Protein AF-A0A958W2I7-F1 (afdb_monomer)

Radius of gyration: 18.36 Å; Cα contacts (8 Å, |Δi|>4): 97; chains: 1; bounding box: 46×31×47 Å

Structure (mmCIF, N/CA/C/O backbone):
data_AF-A0A958W2I7-F1
#
_entry.id   AF-A0A958W2I7-F1
#
loop_
_atom_site.group_PDB
_atom_site.id
_atom_site.type_symbol
_atom_site.label_atom_id
_atom_site.label_alt_id
_atom_site.label_comp_id
_atom_site.label_asym_id
_atom_site.label_entity_id
_atom_site.label_seq_id
_atom_site.pdbx_PDB_ins_code
_atom_site.Cartn_x
_atom_site.Cartn_y
_atom_site.Cartn_z
_atom_site.occupancy
_atom_site.B_iso_or_equiv
_atom_site.auth_seq_id
_atom_site.auth_comp_id
_atom_site.auth_asym_id
_atom_site.auth_atom_id
_atom_site.pdbx_PDB_model_num
ATOM 1 N N . MET A 1 1 ? 4.006 7.172 23.443 1.00 59.44 1 MET A N 1
ATOM 2 C CA . MET A 1 1 ? 3.168 7.755 22.368 1.00 59.44 1 MET A CA 1
ATOM 3 C C . MET A 1 1 ? 2.443 6.673 21.569 1.00 59.44 1 MET A C 1
ATOM 5 O O . MET A 1 1 ? 1.222 6.702 21.544 1.00 59.44 1 MET A O 1
ATOM 9 N N . PHE A 1 2 ? 3.147 5.672 21.020 1.00 60.97 2 PHE A N 1
ATOM 10 C CA . PHE A 1 2 ? 2.546 4.579 20.234 1.00 60.97 2 PHE A CA 1
ATOM 11 C C . PHE A 1 2 ? 1.450 3.774 20.954 1.00 60.97 2 PHE A C 1
ATOM 13 O O . PHE A 1 2 ? 0.423 3.503 20.349 1.00 60.97 2 PHE A O 1
ATOM 20 N N . GLU A 1 3 ? 1.596 3.469 22.247 1.00 65.75 3 GLU A N 1
ATOM 21 C CA . GLU A 1 3 ? 0.556 2.743 23.009 1.00 65.75 3 GLU A CA 1
ATOM 22 C C . GLU A 1 3 ? -0.784 3.497 23.109 1.00 65.75 3 GLU A C 1
ATOM 24 O O . GLU A 1 3 ? -1.848 2.882 23.128 1.00 65.75 3 GLU A O 1
ATOM 29 N N . LYS A 1 4 ? -0.754 4.838 23.098 1.00 65.94 4 LYS A N 1
ATOM 30 C CA . LYS A 1 4 ? -1.979 5.657 23.066 1.00 65.94 4 LYS A CA 1
ATOM 31 C C . LYS A 1 4 ? -2.624 5.682 21.679 1.00 65.94 4 LYS A C 1
ATOM 33 O O . LYS A 1 4 ? -3.835 5.806 21.580 1.00 65.94 4 LYS A O 1
ATOM 38 N N . VAL A 1 5 ? -1.826 5.565 20.615 1.00 71.94 5 VAL A N 1
ATOM 39 C CA . VAL A 1 5 ? -2.326 5.512 19.230 1.00 71.94 5 VAL A CA 1
ATOM 40 C C . VAL A 1 5 ? -2.964 4.153 18.945 1.00 71.94 5 VAL A C 1
ATOM 42 O O . VAL A 1 5 ? -4.038 4.105 18.356 1.00 71.94 5 VAL A O 1
ATOM 45 N N . LYS A 1 6 ? -2.350 3.065 19.429 1.00 71.31 6 LYS A N 1
ATOM 46 C CA . LYS A 1 6 ? -2.848 1.686 19.295 1.00 71.31 6 LYS A CA 1
ATOM 47 C C . LYS A 1 6 ? -4.262 1.500 19.837 1.00 71.31 6 LYS A C 1
ATOM 49 O O . LYS A 1 6 ? -5.083 0.846 19.210 1.00 71.31 6 LYS A O 1
ATOM 54 N N . THR A 1 7 ? -4.535 2.077 21.003 1.00 69.62 7 THR A N 1
ATOM 55 C CA . THR A 1 7 ? -5.816 1.934 21.710 1.00 69.62 7 THR A CA 1
ATOM 56 C C . THR A 1 7 ? -6.860 2.955 21.263 1.00 69.62 7 THR A C 1
ATOM 58 O O . THR A 1 7 ? -8.030 2.847 21.625 1.00 69.62 7 THR A O 1
ATOM 61 N N . HIS A 1 8 ? -6.485 3.926 20.428 1.00 83.19 8 HIS A N 1
ATOM 62 C CA . HIS A 1 8 ? -7.424 4.907 19.905 1.00 83.19 8 HIS A CA 1
ATOM 63 C C . HIS A 1 8 ? -8.274 4.310 18.782 1.00 83.19 8 HIS A C 1
ATOM 65 O O . HIS A 1 8 ? -7.793 3.527 17.966 1.00 83.19 8 HIS A O 1
ATOM 71 N N . ARG A 1 9 ? -9.523 4.768 18.664 1.00 83.06 9 ARG A N 1
ATOM 72 C CA . ARG A 1 9 ? -10.457 4.383 17.589 1.00 83.06 9 ARG A CA 1
ATOM 73 C C . ARG A 1 9 ? -9.909 4.560 16.166 1.00 83.06 9 ARG A C 1
ATOM 75 O O . ARG A 1 9 ? -10.301 3.841 15.258 1.00 83.06 9 ARG A O 1
ATOM 82 N N . TYR A 1 10 ? -8.980 5.498 15.981 1.00 87.44 10 TYR A N 1
ATOM 83 C CA . TYR A 1 10 ? -8.359 5.817 14.692 1.00 87.44 10 TYR A CA 1
ATOM 84 C C . TYR A 1 10 ? -6.954 5.213 14.538 1.00 87.44 10 TYR A C 1
ATOM 86 O O . TYR A 1 10 ? -6.274 5.491 13.553 1.00 87.44 10 TYR A O 1
ATOM 94 N N . GLY A 1 11 ? -6.516 4.365 15.478 1.00 88.69 11 GLY A N 1
ATOM 95 C CA . GLY A 1 11 ? -5.218 3.689 15.413 1.00 88.69 11 GLY A CA 1
ATOM 96 C C . GLY A 1 11 ? -5.058 2.832 14.156 1.00 88.69 11 GLY A C 1
ATOM 97 O O . GLY A 1 11 ? -3.970 2.781 13.585 1.00 88.69 11 GLY A O 1
ATOM 98 N N . LEU A 1 12 ? -6.155 2.240 13.667 1.00 91.19 12 LEU A N 1
ATOM 99 C CA . LEU A 1 12 ? -6.175 1.480 12.415 1.00 91.19 12 LEU A CA 1
ATOM 100 C C . LEU A 1 12 ? -5.805 2.341 11.196 1.00 91.19 12 LEU A C 1
ATOM 102 O O . LEU A 1 12 ? -5.095 1.860 10.319 1.00 91.19 12 LEU A O 1
ATOM 106 N N . LEU A 1 13 ? -6.234 3.609 11.154 1.00 93.44 13 LEU A N 1
ATOM 107 C CA . LEU A 1 13 ? -5.892 4.518 10.053 1.00 93.44 13 LEU A CA 1
ATOM 108 C C . LEU A 1 13 ? -4.382 4.753 10.009 1.00 93.44 13 LEU A C 1
ATOM 110 O O . LEU A 1 13 ? -3.767 4.611 8.959 1.00 93.44 13 LEU A O 1
ATOM 114 N N . VAL A 1 14 ? -3.780 5.022 11.172 1.00 93.56 14 VAL A N 1
ATOM 115 C CA . VAL A 1 14 ? -2.330 5.226 11.299 1.00 93.56 14 VAL A CA 1
ATOM 116 C C . VAL A 1 14 ? -1.562 3.975 10.879 1.00 93.56 14 VAL A C 1
ATOM 118 O O . VAL A 1 14 ? -0.555 4.085 10.183 1.00 93.56 14 VAL A O 1
ATOM 121 N N . LEU A 1 15 ? -2.038 2.790 11.271 1.00 94.00 15 LEU A N 1
ATOM 122 C CA . LEU A 1 15 ? -1.420 1.526 10.880 1.00 94.00 15 LEU A CA 1
ATOM 123 C C . LEU A 1 15 ? -1.473 1.311 9.361 1.00 94.00 15 LEU A C 1
ATOM 125 O O . LEU A 1 15 ? -0.450 0.979 8.772 1.00 94.00 15 LEU A O 1
ATOM 129 N N . ILE A 1 16 ? -2.629 1.524 8.725 1.00 95.00 16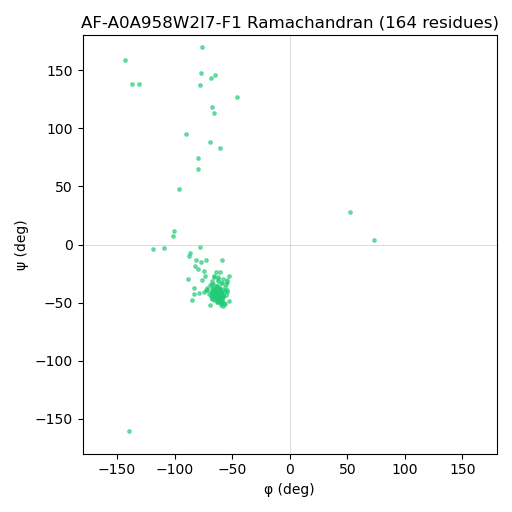 ILE A N 1
ATOM 130 C CA . ILE A 1 16 ? -2.777 1.383 7.267 1.00 95.00 16 ILE A CA 1
ATOM 131 C C . ILE A 1 16 ? -1.874 2.384 6.536 1.00 95.00 16 ILE A C 1
ATOM 133 O O . ILE A 1 16 ? -1.174 1.993 5.606 1.00 95.00 16 ILE A O 1
ATOM 137 N N . SER A 1 17 ? -1.824 3.644 6.982 1.00 96.25 17 SER A N 1
ATOM 138 C CA . SER A 1 17 ? -0.926 4.654 6.408 1.00 96.25 17 SER A CA 1
ATOM 139 C C . SER A 1 17 ? 0.548 4.267 6.548 1.00 96.25 17 SER A C 1
ATOM 141 O O . SER A 1 17 ? 1.303 4.392 5.589 1.00 96.25 17 SER A O 1
ATOM 143 N N . LEU A 1 18 ? 0.964 3.762 7.716 1.00 95.75 18 LEU A N 1
ATOM 144 C CA . LEU A 1 18 ? 2.332 3.285 7.934 1.00 95.75 18 LEU A CA 1
ATOM 145 C C . LEU A 1 18 ? 2.672 2.099 7.032 1.00 95.75 18 LEU A C 1
ATOM 147 O O . LEU A 1 18 ? 3.739 2.092 6.426 1.00 95.75 18 LEU A O 1
ATOM 151 N N . LEU A 1 19 ? 1.776 1.115 6.931 1.00 96.44 19 LEU A N 1
ATOM 152 C CA . LEU A 1 19 ? 1.979 -0.052 6.074 1.00 96.44 19 LEU A CA 1
ATOM 153 C C . LEU A 1 19 ? 2.095 0.357 4.606 1.00 96.44 19 LEU A C 1
ATOM 155 O O . LEU A 1 19 ? 3.006 -0.115 3.936 1.00 96.44 19 LEU A O 1
ATOM 159 N N . LEU A 1 20 ? 1.247 1.274 4.130 1.00 97.31 20 LEU A N 1
ATOM 160 C CA . LEU A 1 20 ? 1.343 1.817 2.774 1.00 97.31 20 LEU A CA 1
ATOM 161 C C . LEU A 1 20 ? 2.704 2.470 2.538 1.00 97.31 20 LEU A C 1
ATOM 163 O O . LEU A 1 20 ? 3.393 2.093 1.600 1.00 97.31 20 LEU A O 1
ATOM 167 N N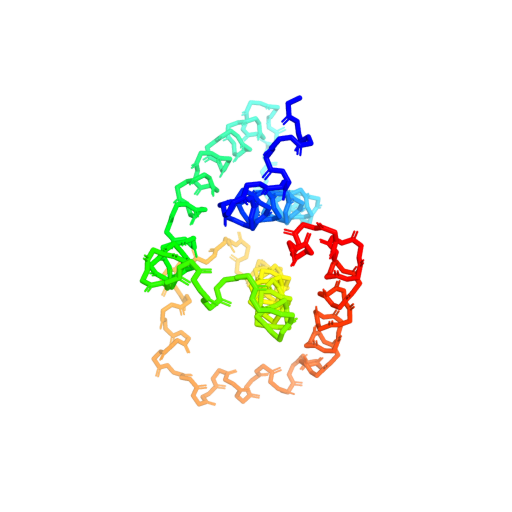 . VAL A 1 21 ? 3.125 3.396 3.403 1.00 97.44 21 VAL A N 1
ATOM 168 C CA . VAL A 1 21 ? 4.406 4.102 3.242 1.00 97.44 21 VAL A CA 1
ATOM 169 C C . VAL A 1 21 ? 5.587 3.129 3.259 1.00 97.44 21 VAL A C 1
ATOM 171 O O . VAL A 1 21 ? 6.480 3.238 2.424 1.00 97.44 21 VAL A O 1
ATOM 174 N N . VAL A 1 22 ? 5.591 2.153 4.172 1.00 97.06 22 VAL A N 1
ATOM 175 C CA . VAL A 1 22 ? 6.663 1.150 4.270 1.00 97.06 22 VAL A CA 1
ATOM 176 C C . VAL A 1 22 ? 6.701 0.253 3.032 1.00 97.06 22 VAL A C 1
ATOM 178 O O . VAL A 1 22 ? 7.776 0.028 2.481 1.00 97.06 22 VAL A O 1
ATOM 181 N N . ILE A 1 23 ? 5.547 -0.236 2.572 1.00 96.94 23 ILE A N 1
ATOM 182 C CA . ILE A 1 23 ? 5.453 -1.096 1.387 1.00 96.94 23 ILE A CA 1
ATOM 183 C C . ILE A 1 23 ? 5.842 -0.316 0.122 1.00 96.94 23 ILE A C 1
ATOM 185 O O . ILE A 1 23 ? 6.635 -0.817 -0.675 1.00 96.94 23 ILE A O 1
ATOM 189 N N . SER A 1 24 ? 5.375 0.925 -0.047 1.00 96.56 24 SER A N 1
ATOM 190 C CA . SER A 1 24 ? 5.759 1.790 -1.171 1.00 96.56 24 SER A CA 1
ATOM 191 C C . SER A 1 24 ? 7.254 2.098 -1.181 1.00 96.56 24 SER A C 1
ATOM 193 O O . SER A 1 24 ? 7.890 2.045 -2.235 1.00 96.56 24 SER A O 1
ATOM 195 N N . PHE A 1 25 ? 7.837 2.379 -0.013 1.00 96.06 25 PHE A N 1
ATOM 196 C CA . PHE A 1 25 ? 9.271 2.615 0.122 1.00 96.06 25 PHE A CA 1
ATOM 197 C C . PHE A 1 25 ? 10.079 1.361 -0.228 1.00 96.06 25 PHE A C 1
ATOM 199 O O . PHE A 1 25 ? 11.041 1.447 -0.989 1.00 96.06 25 PHE A O 1
ATOM 206 N N . ALA A 1 26 ? 9.668 0.193 0.277 1.00 96.50 26 ALA A N 1
ATOM 207 C CA . ALA A 1 26 ? 10.296 -1.082 -0.056 1.00 96.50 26 ALA A CA 1
ATOM 208 C C . ALA A 1 26 ? 10.192 -1.379 -1.558 1.00 96.50 26 ALA A C 1
ATOM 210 O O . ALA A 1 26 ? 11.187 -1.739 -2.177 1.00 96.50 26 ALA A O 1
ATOM 211 N N . THR A 1 27 ? 9.021 -1.149 -2.160 1.00 96.06 27 THR A N 1
ATOM 212 C CA . THR A 1 27 ? 8.806 -1.305 -3.607 1.00 96.06 27 THR A CA 1
ATOM 213 C C . THR A 1 27 ? 9.780 -0.422 -4.381 1.00 96.06 27 THR A C 1
ATOM 215 O O . THR A 1 27 ? 10.523 -0.922 -5.216 1.00 96.06 27 THR A O 1
ATOM 218 N N . ARG A 1 28 ? 9.878 0.871 -4.042 1.00 94.38 28 ARG A N 1
ATOM 219 C CA . ARG A 1 28 ? 10.831 1.802 -4.670 1.00 94.38 28 ARG A CA 1
ATOM 220 C C . ARG A 1 28 ? 12.282 1.346 -4.522 1.00 94.38 28 ARG A C 1
ATOM 222 O O . ARG A 1 28 ? 13.059 1.487 -5.458 1.00 94.38 28 ARG A O 1
ATOM 229 N N . PHE A 1 29 ? 12.644 0.800 -3.365 1.00 93.31 29 PHE A N 1
ATOM 230 C CA . PHE A 1 29 ? 13.977 0.255 -3.132 1.00 93.31 29 PHE A CA 1
ATOM 231 C C . PHE A 1 29 ? 14.278 -0.957 -4.021 1.00 93.31 29 PHE A C 1
ATOM 233 O O . PHE A 1 29 ? 15.339 -1.001 -4.637 1.00 93.31 29 PHE A O 1
ATOM 240 N N . PHE A 1 30 ? 13.340 -1.896 -4.156 1.00 93.06 30 PHE A N 1
ATOM 241 C CA . PHE A 1 30 ? 13.499 -3.024 -5.078 1.00 93.06 30 PHE A CA 1
ATOM 242 C C . PHE A 1 30 ? 13.575 -2.572 -6.539 1.00 93.06 30 PHE A C 1
ATOM 244 O O . PHE A 1 30 ? 14.424 -3.068 -7.273 1.00 93.06 30 PHE A O 1
ATOM 251 N N . LEU A 1 31 ? 12.761 -1.593 -6.945 1.00 92.00 31 LEU A N 1
ATOM 252 C CA . LEU A 1 31 ? 12.816 -1.022 -8.295 1.00 92.00 31 LEU A CA 1
ATOM 253 C C . LEU A 1 31 ? 14.147 -0.311 -8.576 1.00 92.00 31 LEU A C 1
ATOM 255 O O . LEU A 1 31 ? 14.670 -0.414 -9.680 1.00 92.00 31 LEU A O 1
ATOM 259 N N . LEU A 1 32 ? 14.727 0.368 -7.579 1.00 90.31 32 LEU A N 1
ATOM 260 C CA . LEU A 1 32 ? 16.058 0.967 -7.704 1.00 90.31 32 LEU A CA 1
ATOM 261 C C . LEU A 1 32 ? 17.125 -0.104 -7.964 1.00 90.31 32 LEU A C 1
ATOM 263 O O . LEU A 1 32 ? 17.974 0.094 -8.824 1.00 90.31 32 LEU A O 1
ATOM 267 N N . ILE A 1 33 ? 17.079 -1.225 -7.236 1.00 88.50 33 ILE A N 1
ATOM 268 C CA . ILE A 1 33 ? 18.019 -2.339 -7.437 1.00 88.50 33 ILE A CA 1
ATOM 269 C C . ILE A 1 33 ? 17.829 -2.970 -8.820 1.00 88.50 33 ILE A C 1
ATOM 271 O O . ILE A 1 33 ? 18.810 -3.315 -9.463 1.00 88.50 33 ILE A O 1
ATOM 275 N N . ALA A 1 34 ? 16.584 -3.103 -9.278 1.00 88.19 34 ALA A N 1
ATOM 276 C CA . ALA A 1 34 ? 16.261 -3.669 -10.587 1.00 88.19 34 ALA A CA 1
ATOM 277 C C . ALA A 1 34 ? 16.608 -2.744 -11.766 1.00 88.19 34 ALA A C 1
ATOM 279 O O . ALA A 1 34 ? 16.589 -3.170 -12.918 1.00 88.19 34 ALA A O 1
ATOM 280 N N . SER A 1 35 ? 16.896 -1.470 -11.500 1.00 83.12 35 SER A N 1
ATOM 281 C CA . SER A 1 35 ? 17.233 -0.471 -12.509 1.00 83.12 35 SER A CA 1
ATOM 282 C C . SER A 1 35 ? 18.703 -0.600 -12.941 1.00 83.12 35 SER A C 1
ATOM 284 O O . SER A 1 35 ? 19.505 0.308 -12.712 1.00 83.12 35 SER A O 1
ATOM 286 N N . ASP A 1 36 ? 19.068 -1.714 -13.579 1.00 66.50 36 ASP A N 1
ATOM 287 C CA . ASP A 1 36 ? 20.412 -1.921 -14.130 1.00 66.50 36 ASP A CA 1
ATOM 288 C C . ASP A 1 36 ? 20.691 -0.935 -15.284 1.00 66.50 36 ASP A C 1
ATOM 290 O O . ASP A 1 36 ? 20.082 -0.990 -16.350 1.00 66.50 36 ASP A O 1
ATOM 294 N N . GLY A 1 37 ? 21.636 -0.011 -15.080 1.00 61.56 37 GLY A N 1
ATOM 295 C CA . GLY A 1 37 ? 22.296 0.748 -16.155 1.00 61.56 37 GLY A CA 1
ATOM 296 C C . GLY A 1 37 ? 21.489 1.844 -16.871 1.00 61.56 37 GLY A C 1
ATOM 297 O O . GLY A 1 37 ? 22.015 2.450 -17.801 1.00 61.56 37 GLY A O 1
ATOM 298 N N . ILE A 1 38 ? 20.253 2.138 -16.459 1.00 57.00 38 ILE A N 1
ATOM 299 C CA . ILE A 1 38 ? 19.370 3.101 -17.158 1.00 57.00 38 ILE A CA 1
ATOM 300 C C . ILE A 1 38 ? 19.566 4.560 -16.696 1.00 57.00 38 ILE A C 1
ATOM 302 O O . ILE A 1 38 ? 19.093 5.493 -17.342 1.00 57.00 38 ILE A O 1
ATOM 306 N N . ALA A 1 39 ? 20.326 4.797 -15.626 1.00 56.22 39 ALA A N 1
ATOM 307 C CA . ALA A 1 39 ? 20.672 6.142 -15.186 1.00 56.22 39 ALA A CA 1
ATOM 308 C C . ALA A 1 39 ? 22.143 6.219 -14.778 1.00 56.22 39 ALA A C 1
ATOM 310 O O . ALA A 1 39 ? 22.651 5.357 -14.062 1.00 56.22 39 ALA A O 1
ATOM 311 N N . GLU A 1 40 ? 22.813 7.302 -15.164 1.00 63.31 40 GLU A N 1
ATOM 312 C CA . GLU A 1 40 ? 23.956 7.822 -14.418 1.00 63.31 40 GLU A CA 1
ATOM 313 C C . GLU A 1 40 ? 23.446 8.181 -13.010 1.00 63.31 40 GLU A C 1
ATOM 315 O O . GLU A 1 40 ? 23.006 9.300 -12.741 1.00 63.31 40 GLU A O 1
ATOM 320 N N . LEU A 1 41 ? 23.365 7.179 -12.131 1.00 70.19 41 LEU A N 1
ATOM 321 C CA . LEU A 1 41 ? 22.777 7.285 -10.801 1.00 70.19 41 LEU A CA 1
ATOM 322 C C . LEU A 1 41 ? 23.666 8.168 -9.922 1.00 70.19 41 LEU A C 1
ATOM 324 O O . LEU A 1 41 ? 24.553 7.700 -9.210 1.00 70.19 41 LEU A O 1
ATOM 328 N N . SER A 1 42 ? 23.418 9.473 -9.968 1.00 83.06 42 SER A N 1
ATOM 329 C CA . SER A 1 42 ? 23.931 10.403 -8.974 1.00 83.06 42 SER A CA 1
ATOM 330 C C . SER A 1 42 ? 23.244 10.149 -7.631 1.00 83.06 42 SER A C 1
ATOM 332 O O . SER A 1 42 ? 22.039 9.908 -7.562 1.00 83.06 42 SER A O 1
ATOM 334 N N . LEU A 1 43 ? 23.987 10.277 -6.529 1.00 83.56 43 LEU A N 1
ATOM 335 C CA . LEU A 1 43 ? 23.402 10.220 -5.182 1.00 83.56 43 LEU A CA 1
ATOM 336 C C . LEU A 1 43 ? 22.260 11.235 -5.008 1.00 83.56 43 LEU A C 1
ATOM 338 O O . LEU A 1 43 ? 21.314 10.977 -4.264 1.00 83.56 43 LEU A O 1
ATOM 342 N N . LEU A 1 44 ? 22.330 12.364 -5.720 1.00 87.75 44 LEU A N 1
ATOM 343 C CA . LEU A 1 44 ? 21.295 13.389 -5.690 1.00 87.75 44 LEU A CA 1
ATOM 344 C C . LEU A 1 44 ? 19.986 12.913 -6.335 1.00 87.75 44 LEU A C 1
ATOM 346 O O . LEU A 1 44 ? 18.931 13.103 -5.740 1.00 87.75 44 LEU A O 1
ATOM 350 N N . SER A 1 45 ? 20.035 12.240 -7.491 1.00 87.06 45 SER A N 1
ATOM 351 C CA . SER A 1 45 ? 18.820 11.777 -8.178 1.00 87.06 45 SER A CA 1
ATOM 352 C C . SER A 1 45 ? 18.124 10.652 -7.412 1.00 87.06 45 SER A C 1
ATOM 354 O O . SER A 1 45 ? 16.896 10.617 -7.345 1.00 87.06 45 SER A O 1
ATOM 356 N N . ILE A 1 46 ? 18.895 9.779 -6.753 1.00 89.38 46 ILE A N 1
ATOM 357 C CA . ILE A 1 46 ? 18.346 8.774 -5.832 1.00 89.38 46 ILE A CA 1
ATOM 358 C C . ILE A 1 46 ? 17.640 9.473 -4.668 1.00 89.38 46 ILE A C 1
ATOM 360 O O . ILE A 1 46 ? 16.490 9.158 -4.363 1.00 89.38 46 ILE A O 1
ATOM 364 N N . PHE A 1 47 ? 18.296 10.440 -4.023 1.00 91.25 47 PHE A N 1
ATOM 365 C CA . PHE A 1 47 ? 17.689 11.163 -2.910 1.00 91.25 47 PHE A CA 1
ATOM 366 C C . PHE A 1 47 ? 16.400 11.880 -3.330 1.00 91.25 47 PHE A C 1
ATOM 368 O O . PHE A 1 47 ? 15.381 11.743 -2.655 1.00 91.25 47 PHE A O 1
ATOM 375 N N . GLU A 1 48 ? 16.413 12.581 -4.464 1.00 91.25 48 GLU A N 1
ATOM 376 C CA . GLU A 1 48 ? 15.237 13.253 -5.017 1.00 91.25 48 GLU A CA 1
ATOM 377 C C . GLU A 1 48 ? 14.098 12.269 -5.298 1.00 91.25 48 GLU A C 1
ATOM 379 O O . GLU A 1 48 ? 12.971 12.502 -4.857 1.00 91.25 48 GLU A O 1
ATOM 384 N N . ALA A 1 49 ? 14.380 11.134 -5.944 1.00 90.62 49 ALA A N 1
ATOM 385 C CA . ALA A 1 49 ? 13.377 10.112 -6.238 1.00 90.62 49 ALA A CA 1
ATOM 386 C C . ALA A 1 49 ? 12.725 9.554 -4.963 1.00 90.62 49 ALA A C 1
ATOM 388 O O . ALA A 1 49 ? 11.505 9.370 -4.905 1.00 90.62 49 ALA A O 1
ATOM 389 N N . PHE A 1 50 ? 13.516 9.311 -3.916 1.00 94.12 50 PHE A N 1
ATOM 390 C CA . PHE A 1 50 ? 13.001 8.825 -2.638 1.00 94.12 50 PHE A CA 1
ATOM 391 C C . PHE A 1 50 ? 12.252 9.900 -1.855 1.00 94.12 50 PHE A C 1
ATOM 393 O O . PHE A 1 50 ? 11.223 9.590 -1.256 1.00 94.12 50 PHE A O 1
ATOM 400 N N . PHE A 1 51 ? 12.727 11.143 -1.873 1.00 95.44 51 PHE A N 1
ATOM 401 C CA . PHE A 1 51 ? 12.104 12.257 -1.167 1.00 95.44 51 PHE A CA 1
ATOM 402 C C . PHE A 1 51 ? 10.763 12.649 -1.796 1.00 95.44 51 PHE A C 1
ATOM 404 O O . PHE A 1 51 ? 9.738 12.681 -1.112 1.00 95.44 51 PHE A O 1
ATOM 411 N N . ILE A 1 52 ? 10.750 12.876 -3.111 1.00 95.00 52 ILE A N 1
ATOM 412 C CA . ILE A 1 52 ? 9.533 13.170 -3.877 1.00 95.00 52 ILE A CA 1
ATOM 413 C C . ILE A 1 52 ? 8.568 11.992 -3.767 1.00 95.00 52 ILE A C 1
ATOM 415 O O . ILE A 1 52 ? 7.383 12.170 -3.485 1.00 95.00 52 ILE A O 1
ATOM 419 N N . GLY A 1 53 ? 9.083 10.772 -3.920 1.00 94.56 53 GLY A N 1
ATOM 420 C CA . GLY A 1 53 ? 8.290 9.565 -3.784 1.00 94.56 53 GLY A CA 1
ATOM 421 C C . GLY A 1 53 ? 7.638 9.434 -2.405 1.00 94.56 53 GLY A C 1
ATOM 422 O O . GLY A 1 53 ? 6.449 9.150 -2.332 1.00 94.56 53 GLY A O 1
ATOM 423 N N . PHE A 1 54 ? 8.368 9.702 -1.320 1.00 95.88 54 PHE A N 1
ATOM 424 C CA . PHE A 1 54 ? 7.814 9.693 0.036 1.00 95.88 54 PHE A CA 1
ATOM 425 C C . PHE A 1 54 ? 6.679 10.712 0.204 1.00 95.88 54 PHE A C 1
ATOM 427 O O . PHE A 1 54 ? 5.655 10.401 0.810 1.00 95.88 54 PHE A O 1
ATOM 434 N N . PHE A 1 55 ? 6.814 11.911 -0.370 1.00 96.88 55 PHE A N 1
ATOM 435 C CA . PHE A 1 55 ? 5.742 12.906 -0.346 1.00 96.88 55 PHE A CA 1
ATOM 436 C C . PHE A 1 55 ? 4.483 12.412 -1.078 1.00 96.88 55 PHE A C 1
ATOM 438 O O . PHE A 1 55 ? 3.374 12.524 -0.549 1.00 96.88 55 PHE A O 1
ATOM 445 N N . PHE A 1 56 ? 4.646 11.787 -2.248 1.00 95.31 56 PHE A N 1
ATOM 446 C CA . PHE A 1 56 ? 3.534 11.145 -2.954 1.00 95.31 56 PHE A CA 1
ATOM 447 C C . PHE A 1 56 ? 2.928 9.981 -2.167 1.00 95.31 56 PHE A C 1
ATOM 449 O O . PHE A 1 56 ? 1.708 9.826 -2.175 1.00 95.31 56 PHE A O 1
ATOM 456 N N . ASP A 1 57 ? 3.732 9.205 -1.439 1.00 96.06 57 ASP A N 1
ATOM 457 C CA . ASP A 1 57 ? 3.237 8.117 -0.592 1.00 96.06 57 ASP A CA 1
ATOM 458 C C . ASP A 1 57 ? 2.356 8.651 0.552 1.00 96.06 57 ASP A C 1
ATOM 460 O O . ASP A 1 57 ? 1.328 8.051 0.862 1.00 96.06 57 ASP A O 1
ATOM 464 N N . LEU A 1 58 ? 2.692 9.806 1.143 1.00 96.31 58 LEU A N 1
ATOM 465 C CA . LEU A 1 58 ? 1.860 10.464 2.164 1.00 96.31 58 LEU A CA 1
ATOM 466 C C . LEU A 1 58 ? 0.534 10.990 1.596 1.00 96.31 58 LEU A C 1
ATOM 468 O O . LEU A 1 58 ? -0.522 10.852 2.226 1.00 96.31 58 LEU A O 1
ATOM 472 N N . ILE A 1 59 ? 0.572 11.572 0.397 1.00 96.69 59 ILE A N 1
ATOM 473 C CA . ILE A 1 59 ? -0.638 12.001 -0.314 1.00 96.69 59 ILE A CA 1
ATOM 474 C C . ILE A 1 59 ? -1.518 10.784 -0.616 1.00 96.69 59 ILE A C 1
ATOM 476 O O . ILE A 1 59 ? -2.708 10.786 -0.299 1.00 96.69 59 ILE A O 1
ATOM 480 N N . ASN A 1 60 ? -0.927 9.720 -1.163 1.00 94.31 60 ASN A N 1
ATOM 481 C CA . ASN A 1 60 ? -1.630 8.479 -1.458 1.00 94.31 60 ASN A CA 1
ATOM 482 C C . ASN A 1 60 ? -2.235 7.872 -0.186 1.00 94.31 60 ASN A C 1
ATOM 484 O O . ASN A 1 60 ? -3.410 7.521 -0.174 1.00 94.31 60 ASN A O 1
ATOM 488 N N . ALA A 1 61 ? -1.490 7.853 0.924 1.00 95.56 61 ALA A N 1
ATOM 489 C CA . ALA A 1 61 ? -1.996 7.399 2.214 1.00 95.56 61 ALA A CA 1
ATOM 490 C C . ALA A 1 61 ? -3.241 8.166 2.662 1.00 95.56 61 ALA A C 1
ATOM 492 O O . ALA A 1 61 ? -4.152 7.550 3.212 1.00 95.56 61 ALA A O 1
ATOM 493 N N . THR A 1 62 ? -3.315 9.471 2.389 1.00 94.19 62 THR A N 1
ATOM 494 C CA . THR A 1 62 ? -4.496 10.281 2.708 1.00 94.19 62 THR A CA 1
ATOM 495 C C . THR A 1 62 ? -5.709 9.826 1.904 1.00 94.19 62 THR A C 1
ATOM 497 O O . THR A 1 62 ? -6.763 9.612 2.493 1.00 94.19 62 THR A O 1
ATOM 500 N N . TYR A 1 63 ? -5.571 9.603 0.593 1.00 93.62 63 TYR A N 1
ATOM 501 C CA . TYR A 1 63 ? -6.666 9.081 -0.233 1.00 93.62 63 TYR A CA 1
ATOM 502 C C . TYR A 1 63 ? -7.072 7.660 0.171 1.00 93.62 63 TYR A C 1
ATOM 504 O O . TYR A 1 63 ? -8.259 7.349 0.268 1.00 93.62 63 TYR A O 1
ATOM 512 N N . PHE A 1 64 ? -6.088 6.813 0.469 1.00 92.25 64 PHE A N 1
ATOM 513 C CA . PHE A 1 64 ? -6.294 5.400 0.766 1.00 92.25 64 PHE A CA 1
ATOM 514 C C . PHE A 1 64 ? -7.063 5.176 2.074 1.00 92.25 64 PHE A C 1
ATOM 516 O O . PHE A 1 64 ? -7.864 4.249 2.166 1.00 92.25 64 PHE A O 1
ATOM 523 N N . ILE A 1 65 ? -6.879 6.034 3.085 1.00 94.38 65 ILE A N 1
ATOM 524 C CA . ILE A 1 65 ? -7.590 5.900 4.365 1.00 94.38 65 ILE A CA 1
ATOM 525 C C . ILE A 1 65 ? -9.015 6.464 4.352 1.00 94.38 65 ILE A C 1
ATOM 527 O O . ILE A 1 65 ? -9.766 6.156 5.277 1.00 94.38 65 ILE A O 1
ATOM 531 N N . ILE A 1 66 ? -9.421 7.251 3.344 1.00 95.75 66 ILE A N 1
ATOM 532 C CA . ILE A 1 66 ? -10.751 7.896 3.297 1.00 95.75 66 ILE A CA 1
ATOM 533 C C . ILE A 1 66 ? -11.901 6.894 3.495 1.00 95.75 66 ILE A C 1
ATOM 535 O O . ILE A 1 66 ? -12.754 7.158 4.347 1.00 95.75 66 ILE A O 1
ATOM 539 N N . PRO A 1 67 ? -11.954 5.734 2.806 1.00 94.38 67 PRO A N 1
ATOM 540 C CA . PRO A 1 67 ? -13.054 4.786 2.991 1.00 94.38 67 PRO A CA 1
ATOM 541 C C . PRO A 1 67 ? -13.137 4.251 4.426 1.00 94.38 67 PRO A C 1
ATOM 543 O O . PRO A 1 67 ? -14.225 4.140 4.994 1.00 94.38 67 PRO A O 1
ATOM 546 N N . VAL A 1 68 ? -11.986 3.970 5.046 1.00 94.44 68 VAL A N 1
ATOM 547 C CA . VAL A 1 68 ? -11.912 3.475 6.430 1.00 94.44 68 VAL A CA 1
ATOM 548 C C . VAL A 1 68 ? -12.256 4.583 7.422 1.00 94.44 68 VAL A C 1
ATOM 550 O O . VAL A 1 68 ? -12.937 4.329 8.414 1.00 94.44 68 VAL A O 1
ATOM 553 N N . LEU A 1 69 ? -11.838 5.819 7.146 1.00 95.19 69 LEU A N 1
ATOM 554 C CA . LEU A 1 69 ? -12.188 6.993 7.937 1.00 95.19 69 LEU A CA 1
ATOM 555 C C . LEU A 1 69 ? -13.702 7.212 7.938 1.00 95.19 69 LEU A C 1
ATOM 557 O O . LEU A 1 69 ? -14.278 7.368 9.010 1.00 95.19 69 LEU A O 1
ATOM 561 N N . ILE A 1 70 ? -14.348 7.169 6.770 1.00 95.81 70 ILE A N 1
ATOM 562 C CA . ILE A 1 70 ? -15.806 7.307 6.646 1.00 95.81 70 ILE A CA 1
ATOM 563 C C . ILE A 1 70 ? -16.511 6.172 7.395 1.00 95.81 70 ILE A C 1
ATOM 565 O O . ILE A 1 70 ? -17.422 6.433 8.179 1.00 95.81 70 ILE A O 1
ATOM 569 N N . TYR A 1 71 ? -16.060 4.926 7.220 1.00 94.56 71 TYR A N 1
ATOM 570 C CA . TYR A 1 71 ? -16.601 3.778 7.949 1.00 94.56 71 TYR A CA 1
ATOM 571 C C . TYR A 1 71 ? -16.517 3.971 9.470 1.00 94.56 71 TYR A C 1
ATOM 573 O O . TYR A 1 71 ? -17.519 3.850 10.178 1.00 94.56 71 TYR A O 1
ATOM 581 N N . LEU A 1 72 ? -15.330 4.316 9.977 1.00 92.56 72 LEU A N 1
ATOM 582 C CA . LEU A 1 72 ? -15.114 4.537 11.400 1.00 92.56 72 LEU A CA 1
ATOM 583 C C . LEU A 1 72 ? -15.856 5.767 11.907 1.00 92.56 72 LEU A C 1
ATOM 585 O O . LEU A 1 72 ? -16.253 5.753 13.061 1.00 92.56 72 LEU A O 1
ATOM 589 N N . TRP A 1 73 ? -16.052 6.808 11.101 1.00 92.81 73 TRP A N 1
ATOM 590 C CA . TRP A 1 73 ? -16.803 8.004 11.481 1.00 92.81 73 TRP A CA 1
ATOM 591 C C . TRP A 1 73 ? -18.301 7.713 11.622 1.00 92.81 73 TRP A C 1
ATOM 593 O O . TRP A 1 73 ? -18.913 8.115 12.611 1.00 92.81 73 TRP A O 1
ATOM 603 N N . LEU A 1 74 ? -18.870 6.942 10.693 1.00 94.31 74 LEU A N 1
ATOM 604 C CA . LEU A 1 74 ? -20.281 6.546 10.714 1.00 94.31 74 LEU A CA 1
ATOM 605 C C . LEU A 1 74 ? -20.593 5.470 11.766 1.00 94.31 74 LEU A C 1
ATOM 607 O O . LEU A 1 74 ? -21.741 5.349 12.194 1.00 94.31 74 LEU A O 1
ATOM 611 N N . CYS A 1 75 ? -19.601 4.683 12.196 1.00 92.12 75 CYS A N 1
ATOM 612 C CA . CYS A 1 75 ? -19.796 3.600 13.159 1.00 92.12 75 CYS A CA 1
ATOM 613 C C . CYS A 1 75 ? -20.180 4.140 14.558 1.00 92.12 75 CYS A C 1
ATOM 615 O O . CYS A 1 75 ? -19.392 4.838 15.195 1.00 92.12 75 CYS A O 1
ATOM 617 N N . PRO A 1 76 ? -21.359 3.818 15.115 1.00 91.44 76 PRO A N 1
ATOM 618 C CA . PRO A 1 76 ? -21.703 4.215 16.477 1.00 91.44 76 PRO A CA 1
ATOM 619 C C . PRO A 1 76 ? -20.793 3.539 17.509 1.00 91.44 76 PRO A C 1
ATOM 621 O O . PRO A 1 76 ? -20.462 2.360 17.384 1.00 91.44 76 PRO A O 1
ATOM 624 N N . GLU A 1 77 ? -20.489 4.235 18.608 1.00 87.69 77 GLU A N 1
ATOM 625 C CA . GLU A 1 77 ? -19.637 3.712 19.694 1.00 87.69 77 GLU A CA 1
ATOM 626 C C . GLU A 1 77 ? -20.150 2.372 20.263 1.00 87.69 77 GLU A C 1
ATOM 628 O O . GLU A 1 77 ? -19.384 1.466 20.581 1.00 87.69 77 GLU A O 1
ATOM 633 N N . ARG A 1 78 ? -21.479 2.192 20.291 1.00 88.88 78 ARG A N 1
ATOM 634 C CA . ARG A 1 78 ? -22.134 0.949 20.735 1.00 88.88 78 ARG A CA 1
ATOM 635 C C . ARG A 1 78 ? -21.793 -0.265 19.870 1.00 88.88 78 ARG A C 1
ATOM 637 O O . ARG A 1 78 ? -21.842 -1.382 20.380 1.00 88.88 78 ARG A O 1
ATOM 644 N N . ILE A 1 79 ? -21.545 -0.057 18.575 1.00 88.81 79 ILE A N 1
ATOM 645 C CA . ILE A 1 79 ? -21.147 -1.105 17.626 1.00 88.81 79 ILE A CA 1
ATOM 646 C C . ILE A 1 79 ? -19.642 -1.329 17.730 1.00 88.81 79 ILE A C 1
ATOM 648 O O . ILE A 1 79 ? -19.215 -2.479 17.809 1.00 88.81 79 ILE A O 1
ATOM 652 N N . TYR A 1 80 ? -18.870 -0.243 17.817 1.00 87.44 80 TYR A N 1
ATOM 653 C CA . TYR A 1 80 ? -17.414 -0.285 17.917 1.00 87.44 80 TYR A CA 1
ATOM 654 C C . TYR A 1 80 ? -16.922 -1.166 19.080 1.00 87.44 80 TYR A C 1
ATOM 656 O O . TYR A 1 80 ? -16.007 -1.964 18.904 1.00 87.44 80 TYR A O 1
ATOM 664 N N . GLN A 1 81 ? -17.592 -1.098 20.236 1.00 87.00 81 GLN A N 1
ATOM 665 C CA . GLN A 1 81 ? -17.250 -1.872 21.440 1.00 87.00 81 GLN A CA 1
ATOM 666 C C . GLN A 1 81 ? -17.700 -3.347 21.406 1.00 87.00 81 GLN A C 1
ATOM 668 O O . GLN A 1 81 ? -17.482 -4.099 22.359 1.00 87.00 81 GLN A O 1
ATOM 673 N N . LYS A 1 82 ? -18.388 -3.805 20.351 1.00 90.56 82 LYS A N 1
ATOM 674 C CA . LYS A 1 82 ? -18.826 -5.205 20.267 1.00 90.56 82 LYS A CA 1
ATOM 675 C C . LYS A 1 82 ? -17.659 -6.105 19.870 1.00 90.56 82 LYS A C 1
ATOM 677 O O . LYS A 1 82 ? -16.975 -5.854 18.887 1.00 90.56 82 LYS A O 1
ATOM 682 N N . ARG A 1 83 ? -17.533 -7.265 20.526 1.00 87.00 83 ARG A N 1
ATOM 683 C CA . ARG A 1 83 ? -16.486 -8.263 20.221 1.00 87.00 83 ARG A CA 1
ATOM 684 C C . ARG A 1 83 ? -16.444 -8.706 18.754 1.00 87.00 83 ARG A C 1
ATOM 686 O O . ARG A 1 83 ? -15.371 -9.020 18.254 1.00 87.00 83 ARG A O 1
ATOM 693 N N . TRP A 1 84 ? -17.588 -8.740 18.065 1.00 90.25 84 TRP A N 1
ATOM 694 C CA . TRP A 1 84 ? -17.643 -9.131 16.652 1.00 90.25 84 TRP A CA 1
ATOM 695 C C . TRP A 1 84 ? -17.087 -8.052 15.712 1.00 90.25 84 TRP A C 1
ATOM 697 O O . TRP A 1 84 ? -16.556 -8.384 14.656 1.00 90.25 84 TRP A O 1
ATOM 707 N N . HIS A 1 85 ? -17.138 -6.776 16.112 1.00 92.31 85 HIS A N 1
ATOM 708 C CA . HIS A 1 85 ? -16.616 -5.657 15.328 1.00 92.31 85 HIS A CA 1
ATOM 709 C C . HIS A 1 85 ? -15.098 -5.774 15.114 1.00 92.31 85 HIS A C 1
ATOM 711 O O . HIS A 1 85 ? -14.585 -5.401 14.062 1.00 92.31 85 HIS A O 1
ATOM 717 N N . ARG A 1 86 ? -14.383 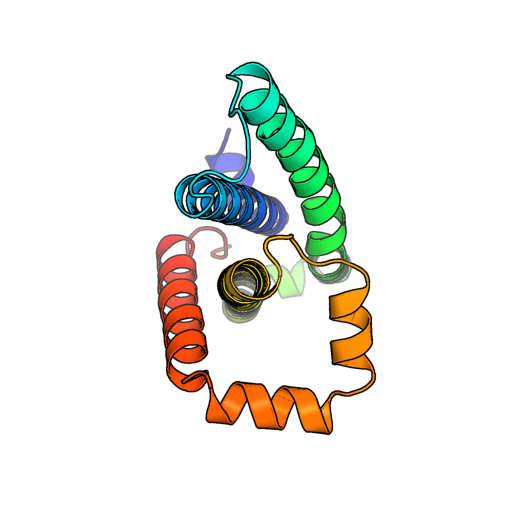-6.423 16.045 1.00 89.06 86 ARG A N 1
ATOM 718 C CA . ARG A 1 86 ? -12.970 -6.788 15.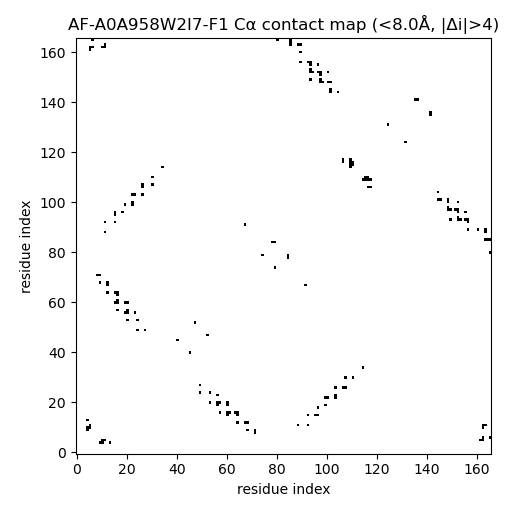876 1.00 89.06 86 ARG A CA 1
ATOM 719 C C . ARG A 1 86 ? -12.708 -7.592 14.600 1.00 89.06 86 ARG A C 1
ATOM 721 O O . ARG A 1 86 ? -11.685 -7.379 13.954 1.00 89.06 86 ARG A O 1
ATOM 728 N N . TYR A 1 87 ? -13.603 -8.509 14.226 1.00 92.75 87 TYR A N 1
ATOM 729 C CA . TYR A 1 87 ? -13.440 -9.282 12.992 1.00 92.75 87 TYR A CA 1
ATOM 730 C C . TYR A 1 87 ? -13.581 -8.398 11.755 1.00 92.75 87 TYR A C 1
ATOM 732 O O . TYR A 1 87 ? -12.841 -8.606 10.799 1.00 92.75 87 TYR A O 1
ATOM 740 N N . ILE A 1 88 ? -14.439 -7.371 11.795 1.00 93.81 88 ILE A N 1
ATOM 741 C CA . ILE A 1 88 ? -14.522 -6.389 10.708 1.00 93.81 88 ILE A CA 1
ATOM 742 C C . ILE A 1 88 ? -13.231 -5.585 10.610 1.00 93.81 88 ILE A C 1
ATOM 744 O O . ILE A 1 88 ? -12.684 -5.464 9.522 1.00 93.81 88 ILE A O 1
ATOM 748 N N . LEU A 1 89 ? -12.705 -5.070 11.723 1.00 93.56 89 LEU A N 1
ATOM 749 C CA . LEU A 1 89 ? -11.458 -4.298 11.698 1.00 93.56 89 LEU A CA 1
ATOM 750 C C . LEU A 1 89 ? -10.276 -5.138 11.193 1.00 93.56 89 LEU A C 1
ATOM 752 O O . LEU A 1 89 ? -9.471 -4.653 10.402 1.00 93.56 89 LEU A O 1
ATOM 756 N N . ASN A 1 90 ? -10.202 -6.410 11.596 1.00 94.19 90 ASN A N 1
ATOM 757 C CA . ASN A 1 90 ? -9.213 -7.355 11.073 1.00 94.19 90 ASN A CA 1
ATOM 758 C C . ASN A 1 90 ? -9.407 -7.628 9.581 1.00 94.19 90 ASN A C 1
ATOM 760 O O . ASN A 1 90 ? -8.423 -7.701 8.855 1.00 94.19 90 ASN A O 1
ATOM 764 N N . PHE A 1 91 ? -10.652 -7.761 9.122 1.00 95.69 91 PHE A N 1
ATOM 765 C CA . PHE A 1 91 ? -10.958 -7.937 7.707 1.00 95.69 91 PHE A CA 1
ATOM 766 C C . PHE A 1 91 ? -10.588 -6.696 6.886 1.00 95.69 91 PHE A C 1
ATOM 768 O O . PHE A 1 91 ? -9.991 -6.832 5.825 1.00 95.69 91 PHE A O 1
ATOM 775 N N . ILE A 1 92 ? -10.863 -5.490 7.389 1.00 95.56 92 ILE A N 1
ATOM 776 C CA . ILE A 1 92 ? -10.437 -4.236 6.757 1.00 95.56 92 ILE A CA 1
ATOM 777 C C . ILE A 1 92 ? -8.911 -4.208 6.657 1.00 95.56 92 ILE A C 1
ATOM 779 O O . ILE A 1 92 ? -8.377 -4.003 5.572 1.00 95.56 92 ILE A O 1
ATOM 783 N N . LEU A 1 93 ? -8.196 -4.474 7.754 1.00 95.62 93 LEU A N 1
ATOM 784 C CA . LEU A 1 93 ? -6.734 -4.521 7.729 1.00 95.62 93 LEU A CA 1
ATOM 785 C C . LEU A 1 93 ? -6.222 -5.559 6.721 1.00 95.62 93 LEU A C 1
ATOM 787 O O . LEU A 1 93 ? -5.331 -5.253 5.933 1.00 95.62 93 LEU A O 1
ATOM 791 N N . PHE A 1 94 ? -6.807 -6.758 6.711 1.00 97.19 94 PHE A N 1
ATOM 792 C CA . PHE A 1 94 ? -6.475 -7.831 5.774 1.00 97.19 94 PHE A CA 1
ATOM 793 C C . PHE A 1 94 ? -6.673 -7.408 4.318 1.00 97.19 94 PHE A C 1
ATOM 795 O O . PHE A 1 94 ? -5.786 -7.586 3.488 1.00 97.19 94 PHE A O 1
ATOM 802 N N . PHE A 1 95 ? -7.827 -6.823 4.011 1.00 97.12 95 PHE A N 1
ATOM 803 C CA . PHE A 1 95 ? -8.184 -6.400 2.666 1.00 97.12 95 PHE A CA 1
ATOM 804 C C . PHE A 1 95 ? -7.238 -5.310 2.156 1.00 97.12 95 PHE A C 1
ATOM 806 O O . PHE A 1 95 ? -6.658 -5.443 1.080 1.00 97.12 95 PHE A O 1
ATOM 813 N N . PHE A 1 96 ? -7.015 -4.268 2.960 1.00 96.19 96 PHE A N 1
ATOM 814 C CA . PHE A 1 96 ? -6.135 -3.159 2.595 1.00 96.19 96 PHE A CA 1
ATOM 815 C C . PHE A 1 96 ? -4.674 -3.606 2.452 1.00 96.19 96 PHE A C 1
ATOM 817 O O . PHE A 1 96 ? -4.000 -3.191 1.516 1.00 96.19 96 PHE A O 1
ATOM 824 N N . THR A 1 97 ? -4.185 -4.486 3.327 1.00 96.44 97 THR A N 1
ATOM 825 C CA . THR A 1 97 ? -2.824 -5.040 3.198 1.00 96.44 97 THR A CA 1
ATOM 826 C C . THR A 1 97 ? -2.674 -5.943 1.979 1.00 96.44 97 THR A C 1
ATOM 828 O O . THR A 1 97 ? -1.666 -5.837 1.283 1.00 96.44 97 THR A O 1
ATOM 831 N N . SER A 1 98 ? -3.698 -6.735 1.650 1.00 97.44 98 SER A N 1
ATOM 832 C CA . SER A 1 98 ? -3.695 -7.580 0.447 1.00 97.44 98 SER A CA 1
ATOM 833 C C . SER A 1 98 ? -3.623 -6.737 -0.817 1.00 97.44 98 SER A C 1
ATOM 835 O O . SER A 1 98 ? -2.831 -7.041 -1.706 1.00 97.44 98 SER A O 1
ATOM 837 N N . LEU A 1 99 ? -4.392 -5.642 -0.871 1.00 96.56 99 LEU A N 1
ATOM 838 C CA . LEU A 1 99 ? -4.334 -4.684 -1.973 1.00 96.56 99 LEU A CA 1
ATOM 839 C C . LEU A 1 99 ? -2.952 -4.043 -2.107 1.00 96.56 99 LEU A C 1
ATOM 841 O O . LEU A 1 99 ? -2.440 -3.966 -3.216 1.00 96.56 99 LEU A O 1
ATOM 845 N N . LEU A 1 100 ? -2.335 -3.611 -1.003 1.00 97.00 100 LEU A N 1
ATOM 846 C CA . LEU A 1 100 ? -1.012 -2.978 -1.037 1.00 97.00 100 LEU A CA 1
ATOM 847 C C . LEU A 1 100 ? 0.074 -3.932 -1.540 1.00 97.00 100 LEU A C 1
ATOM 849 O O . LEU A 1 100 ? 0.863 -3.554 -2.400 1.00 97.00 100 LEU A O 1
ATOM 853 N N . ILE A 1 101 ? 0.093 -5.172 -1.046 1.00 97.38 101 ILE A N 1
ATOM 854 C CA . ILE A 1 101 ? 1.083 -6.171 -1.469 1.00 97.38 101 ILE A CA 1
ATOM 855 C C . ILE A 1 101 ? 0.862 -6.564 -2.933 1.00 97.38 101 ILE A C 1
ATOM 857 O O . ILE A 1 101 ? 1.816 -6.636 -3.705 1.00 97.38 101 ILE A O 1
ATOM 861 N N . PHE A 1 102 ? -0.392 -6.779 -3.340 1.00 96.31 102 PHE A N 1
ATOM 862 C CA . PHE A 1 102 ? -0.710 -7.083 -4.733 1.00 96.31 102 PHE A CA 1
ATOM 863 C C . PHE A 1 102 ? -0.357 -5.918 -5.671 1.00 96.31 102 PHE A C 1
ATOM 865 O O . PHE A 1 102 ? 0.169 -6.141 -6.762 1.00 96.31 102 PHE A O 1
ATOM 872 N N . ASN A 1 103 ? -0.580 -4.675 -5.234 1.00 95.94 103 ASN A N 1
ATOM 873 C CA . ASN A 1 103 ? -0.163 -3.485 -5.967 1.00 95.94 103 ASN A CA 1
ATOM 874 C C . ASN A 1 103 ? 1.362 -3.440 -6.143 1.00 95.94 103 ASN A C 1
ATOM 876 O O . ASN A 1 103 ? 1.822 -3.177 -7.246 1.00 95.94 103 ASN A O 1
ATOM 880 N N . SER A 1 104 ? 2.149 -3.774 -5.115 1.00 96.62 104 SER A N 1
ATOM 881 C CA . SER A 1 104 ? 3.611 -3.867 -5.238 1.00 96.62 104 SER A CA 1
ATOM 882 C C . SER A 1 104 ? 4.067 -4.901 -6.268 1.00 96.62 104 SER A C 1
ATOM 884 O O . SER A 1 104 ? 4.982 -4.620 -7.037 1.00 96.62 104 SER A O 1
ATOM 886 N N . PHE A 1 105 ? 3.426 -6.075 -6.330 1.00 95.56 105 PHE A N 1
ATOM 887 C CA . PHE A 1 105 ? 3.710 -7.046 -7.395 1.00 95.56 105 PHE A CA 1
ATOM 888 C C . PHE A 1 105 ? 3.323 -6.507 -8.771 1.00 95.56 105 PHE A C 1
ATOM 890 O O . PHE A 1 105 ? 4.078 -6.654 -9.725 1.00 95.56 105 PHE A O 1
ATOM 897 N N . SER A 1 106 ? 2.169 -5.850 -8.866 1.00 94.38 106 SER A N 1
ATOM 898 C CA . SER A 1 106 ? 1.699 -5.260 -10.121 1.00 94.38 106 SER A CA 1
ATOM 899 C C . SER A 1 106 ? 2.663 -4.181 -10.626 1.00 94.38 106 SER A C 1
ATOM 901 O O . SER A 1 106 ? 2.969 -4.143 -11.812 1.00 94.38 106 SER A O 1
ATOM 903 N N . GLU A 1 107 ? 3.189 -3.344 -9.729 1.00 95.19 107 GLU A N 1
ATOM 904 C CA . GLU A 1 107 ? 4.214 -2.351 -10.060 1.00 95.19 107 GLU A CA 1
ATOM 905 C C . GLU A 1 107 ? 5.523 -2.989 -10.512 1.00 95.19 107 GLU A C 1
ATOM 907 O O . GLU A 1 107 ? 6.139 -2.485 -11.446 1.00 95.19 107 GLU A O 1
ATOM 912 N N . TRP A 1 108 ? 5.945 -4.082 -9.874 1.00 94.25 108 TRP A N 1
ATOM 913 C CA . TRP A 1 108 ? 7.142 -4.813 -10.279 1.00 94.25 108 TRP A CA 1
ATOM 914 C C . TRP A 1 108 ? 7.027 -5.317 -11.722 1.00 94.25 108 TRP A C 1
ATOM 916 O O . TRP A 1 108 ? 7.884 -5.011 -12.544 1.00 94.25 108 TRP A O 1
ATOM 926 N N . PHE A 1 109 ? 5.939 -6.014 -12.061 1.00 92.62 109 PHE A N 1
ATOM 927 C CA . PHE A 1 109 ? 5.736 -6.514 -13.426 1.00 92.62 109 PHE A CA 1
ATOM 928 C C . PHE A 1 109 ? 5.592 -5.392 -14.448 1.00 92.62 109 PHE A C 1
ATOM 930 O O . PHE A 1 109 ? 6.121 -5.482 -15.551 1.00 92.62 109 PHE A O 1
ATOM 937 N N . PHE A 1 110 ? 4.904 -4.313 -14.076 1.00 93.56 110 PHE A N 1
ATOM 938 C CA . PHE A 1 110 ? 4.793 -3.144 -14.937 1.00 93.56 110 PHE A CA 1
ATOM 939 C C . PHE A 1 110 ? 6.163 -2.491 -15.178 1.00 93.56 110 PHE A C 1
ATOM 941 O O . PHE A 1 110 ? 6.449 -2.048 -16.288 1.00 93.56 110 PHE A O 1
ATOM 948 N N . TRP A 1 111 ? 7.030 -2.469 -14.163 1.00 92.88 111 TRP A N 1
ATOM 949 C CA . TRP A 1 111 ? 8.396 -1.977 -14.297 1.00 92.88 111 TRP A CA 1
ATOM 950 C C . TRP A 1 111 ? 9.263 -2.877 -15.178 1.00 92.88 111 TRP A C 1
ATOM 952 O O . TRP A 1 111 ? 10.027 -2.354 -15.982 1.00 92.88 111 TRP A O 1
ATOM 962 N N . GLU A 1 112 ? 9.150 -4.202 -15.068 1.00 91.00 112 GLU A N 1
ATOM 963 C CA . GLU A 1 112 ? 9.884 -5.117 -15.954 1.00 91.00 112 GLU A CA 1
ATOM 964 C C . GLU A 1 112 ? 9.508 -4.913 -17.428 1.00 91.00 112 GLU A C 1
ATOM 966 O O . GLU A 1 112 ? 10.386 -4.922 -18.285 1.00 91.00 112 GLU A O 1
ATOM 971 N N . GLU A 1 113 ? 8.229 -4.666 -17.718 1.00 89.88 113 GLU A N 1
ATOM 972 C CA . GLU A 1 113 ? 7.746 -4.490 -19.092 1.00 89.88 113 GLU A CA 1
ATOM 973 C C . GLU A 1 113 ? 8.056 -3.094 -19.660 1.00 89.88 113 GLU A C 1
ATOM 975 O O . GLU A 1 113 ? 8.450 -2.952 -20.817 1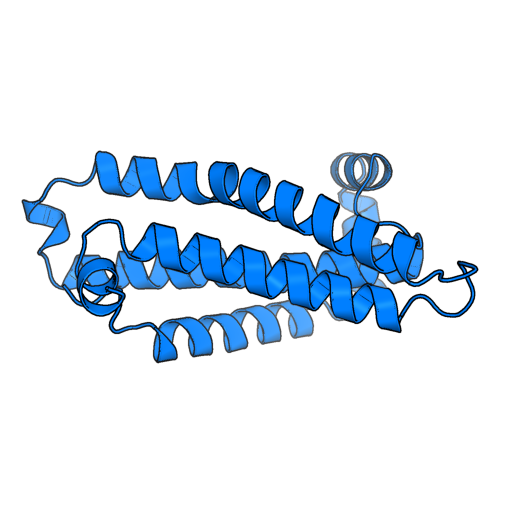.00 89.88 113 GLU A O 1
ATOM 980 N N . PHE A 1 114 ? 7.876 -2.040 -18.857 1.00 90.31 114 PHE A N 1
ATOM 981 C CA . PHE A 1 114 ? 7.878 -0.654 -19.346 1.00 90.31 114 PHE A CA 1
ATOM 982 C C . PHE A 1 114 ? 8.966 0.232 -18.750 1.00 90.31 114 PHE A C 1
ATOM 984 O O . PHE A 1 114 ? 9.044 1.410 -19.105 1.00 90.31 114 PHE A O 1
ATOM 991 N N . THR A 1 115 ? 9.755 -0.282 -17.802 1.00 89.94 115 THR A N 1
ATOM 992 C CA . THR A 1 115 ? 10.844 0.445 -17.116 1.00 89.94 115 THR A CA 1
ATOM 993 C C . THR A 1 115 ? 10.388 1.790 -16.528 1.00 89.94 115 THR A C 1
ATOM 995 O O . THR A 1 115 ? 11.133 2.760 -16.408 1.00 89.94 115 THR A O 1
ATOM 998 N N . THR A 1 116 ? 9.108 1.879 -16.183 1.00 89.75 116 THR A N 1
ATOM 999 C CA . THR A 1 116 ? 8.470 3.059 -15.605 1.00 89.75 116 THR A CA 1
ATOM 1000 C C . THR A 1 116 ? 7.451 2.597 -14.574 1.00 89.75 116 THR A C 1
ATOM 1002 O O . THR A 1 116 ? 7.021 1.447 -14.587 1.00 89.75 116 THR A O 1
ATOM 1005 N N . ARG A 1 117 ? 7.064 3.472 -13.638 1.00 90.38 117 ARG A N 1
ATOM 1006 C CA . ARG A 1 117 ? 5.902 3.198 -12.772 1.00 90.38 117 ARG A CA 1
ATOM 1007 C C . ARG A 1 117 ? 4.608 3.434 -13.553 1.00 90.38 117 ARG A C 1
ATOM 1009 O O . ARG A 1 117 ? 4.645 4.011 -14.641 1.00 90.38 117 ARG A O 1
ATOM 1016 N N . PHE A 1 118 ? 3.472 3.035 -12.972 1.00 92.69 118 PHE A N 1
ATOM 1017 C CA . PHE A 1 118 ? 2.154 3.229 -13.580 1.00 92.69 118 PHE A CA 1
ATOM 1018 C C . PHE A 1 118 ? 1.980 4.643 -14.141 1.00 92.69 118 PHE A C 1
ATOM 1020 O O . PHE A 1 118 ? 2.186 5.646 -13.456 1.00 92.69 118 PHE A O 1
ATOM 1027 N N . ASN A 1 119 ? 1.591 4.694 -15.407 1.00 92.94 119 ASN A N 1
ATOM 1028 C CA . ASN A 1 119 ? 1.399 5.905 -16.189 1.00 92.94 119 ASN A CA 1
ATOM 1029 C C . ASN A 1 119 ? 0.137 5.738 -17.060 1.00 92.94 119 ASN A C 1
ATOM 1031 O O . ASN A 1 119 ? -0.701 4.877 -16.787 1.00 92.94 119 ASN A O 1
ATOM 1035 N N . PHE A 1 120 ? -0.012 6.537 -18.118 1.00 93.31 120 PHE A N 1
ATOM 1036 C CA . PHE A 1 120 ? -1.169 6.441 -19.013 1.00 93.31 120 PHE A CA 1
ATOM 1037 C C . PHE A 1 120 ? -1.320 5.083 -19.722 1.00 93.31 120 PHE A C 1
ATOM 1039 O O . PHE A 1 120 ? -2.444 4.703 -20.023 1.00 93.31 120 PHE A O 1
ATOM 1046 N N . ILE A 1 121 ? -0.250 4.303 -19.894 1.00 90.56 121 ILE A N 1
ATOM 1047 C CA . ILE A 1 121 ? -0.322 2.947 -20.464 1.00 90.56 121 ILE A CA 1
ATOM 1048 C C . ILE A 1 121 ? -1.163 2.030 -19.565 1.00 90.56 121 ILE A C 1
ATOM 1050 O O . ILE A 1 121 ? -1.945 1.215 -20.046 1.00 90.56 121 ILE A O 1
ATOM 1054 N N . ALA A 1 122 ? -1.081 2.201 -18.240 1.00 91.75 122 ALA A N 1
ATOM 1055 C CA . ALA A 1 122 ? -1.915 1.440 -17.311 1.00 91.75 122 ALA A CA 1
ATOM 1056 C C . ALA A 1 122 ? -3.414 1.759 -17.477 1.00 91.75 122 ALA A C 1
ATOM 1058 O O . ALA A 1 122 ? -4.259 0.933 -17.142 1.00 91.75 122 ALA A O 1
ATOM 1059 N N . VAL A 1 123 ? -3.764 2.933 -18.015 1.00 93.81 123 VAL A N 1
ATOM 1060 C CA . VAL A 1 123 ? -5.155 3.273 -18.346 1.00 93.81 123 VAL A CA 1
ATOM 1061 C C . VAL A 1 123 ? -5.623 2.481 -19.564 1.00 93.81 123 VAL A C 1
ATOM 1063 O O . VAL A 1 123 ? -6.737 1.963 -19.542 1.00 93.81 123 VAL A O 1
ATOM 1066 N N . ASP A 1 124 ? -4.773 2.291 -20.576 1.00 92.75 124 ASP A N 1
ATOM 1067 C CA . ASP A 1 124 ? -5.103 1.448 -21.733 1.00 92.75 124 ASP A CA 1
ATOM 1068 C C . ASP A 1 124 ? -5.394 0.002 -21.303 1.00 92.75 124 ASP A C 1
ATOM 1070 O O . ASP A 1 124 ? -6.296 -0.640 -21.838 1.00 92.75 124 ASP A O 1
ATOM 1074 N N . TYR A 1 125 ? -4.727 -0.484 -20.253 1.00 91.00 125 TYR A N 1
ATOM 1075 C CA . TYR A 1 125 ? -4.979 -1.812 -19.682 1.00 91.00 125 TYR A CA 1
ATOM 1076 C C . TYR A 1 125 ? -6.379 -1.937 -19.060 1.00 91.00 125 TYR A C 1
ATOM 1078 O O . TYR A 1 125 ? -6.949 -3.029 -19.024 1.00 91.00 125 TYR A O 1
ATOM 1086 N N . LEU A 1 126 ? -6.953 -0.825 -18.591 1.00 91.56 126 LEU A N 1
ATOM 1087 C CA . LEU A 1 126 ? -8.325 -0.763 -18.081 1.00 91.56 126 LEU A CA 1
ATOM 1088 C C . LEU A 1 126 ? -9.367 -0.614 -19.195 1.00 91.56 126 LEU A C 1
ATOM 1090 O O . LEU A 1 126 ? -10.543 -0.890 -18.963 1.00 91.56 126 LEU A O 1
ATOM 1094 N N . VAL A 1 127 ? -8.961 -0.183 -20.389 1.00 95.25 127 VAL A N 1
ATOM 1095 C CA . VAL A 1 127 ? -9.838 -0.113 -21.565 1.00 95.25 127 VAL A CA 1
ATOM 1096 C C . VAL A 1 127 ? -9.868 -1.471 -22.275 1.00 95.25 127 VAL A C 1
ATOM 1098 O O . VAL A 1 127 ? -10.946 -2.008 -22.522 1.00 95.25 127 VAL A O 1
ATOM 1101 N N . TYR A 1 128 ? -8.701 -2.077 -22.509 1.00 93.75 128 TYR A N 1
ATOM 1102 C CA . TYR A 1 128 ? -8.525 -3.363 -23.203 1.00 93.75 128 TYR A CA 1
ATOM 1103 C C . TYR A 1 128 ? -8.404 -4.544 -22.227 1.00 93.75 128 TYR A C 1
ATOM 1105 O O . TYR A 1 128 ? -7.495 -5.373 -22.294 1.00 93.75 128 TYR A O 1
ATOM 1113 N N . THR A 1 129 ? -9.322 -4.603 -21.258 1.00 92.25 129 THR A N 1
ATOM 1114 C CA . THR A 1 129 ? -9.238 -5.557 -20.134 1.00 92.25 129 THR A CA 1
ATOM 1115 C C . THR A 1 129 ? -9.243 -7.016 -20.573 1.00 92.25 129 THR A C 1
ATOM 1117 O O . THR A 1 129 ? -8.549 -7.834 -19.974 1.00 92.25 129 THR A O 1
ATOM 1120 N N . THR A 1 130 ? -10.008 -7.370 -21.606 1.00 94.19 130 THR A N 1
ATOM 1121 C CA . THR A 1 130 ? -10.151 -8.758 -22.058 1.00 94.19 130 THR A CA 1
ATOM 1122 C C . THR A 1 130 ? -8.863 -9.311 -22.645 1.00 94.19 130 THR A C 1
ATOM 1124 O O . THR A 1 130 ? -8.459 -10.415 -22.277 1.00 94.19 130 THR A O 1
ATOM 1127 N N . GLU A 1 131 ? -8.196 -8.547 -23.513 1.00 92.12 131 GLU A N 1
ATOM 1128 C CA . GLU A 1 131 ? -6.917 -8.951 -24.090 1.00 92.12 131 GLU A CA 1
ATOM 1129 C C . GLU A 1 131 ? -5.832 -8.991 -23.012 1.00 92.12 131 GLU A C 1
ATOM 1131 O O . GLU A 1 131 ? -5.117 -9.985 -22.881 1.00 92.12 131 GLU A O 1
ATOM 1136 N N . VAL A 1 132 ? -5.753 -7.947 -22.182 1.00 90.62 132 VAL A N 1
ATOM 1137 C CA . VAL A 1 132 ? -4.711 -7.820 -21.158 1.00 90.62 132 VAL A CA 1
ATOM 1138 C C . VAL A 1 132 ? -4.826 -8.907 -20.092 1.00 90.62 132 VAL A C 1
ATOM 1140 O O . VAL A 1 13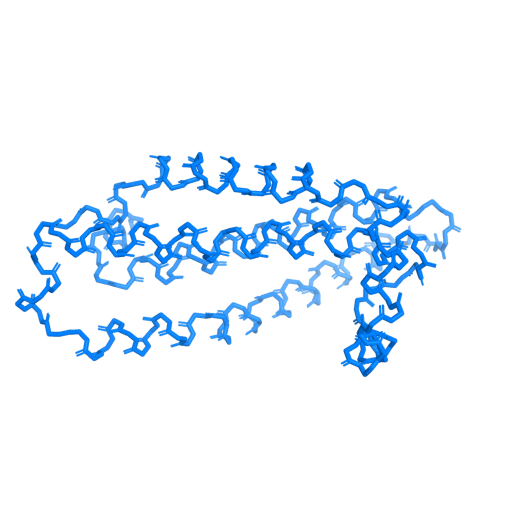2 ? -3.825 -9.534 -19.752 1.00 90.62 132 VAL A O 1
ATOM 1143 N N . ILE A 1 133 ? -6.030 -9.197 -19.588 1.00 90.81 133 ILE A N 1
ATOM 1144 C CA . ILE A 1 133 ? -6.230 -10.280 -18.611 1.00 90.81 133 ILE A CA 1
ATOM 1145 C C . ILE A 1 133 ? -5.867 -11.637 -19.227 1.00 90.81 133 ILE A C 1
ATOM 1147 O O . ILE A 1 133 ? -5.273 -12.474 -18.543 1.00 90.81 133 ILE A O 1
ATOM 1151 N N . GLY A 1 134 ? -6.208 -11.858 -20.501 1.00 91.69 134 GLY A N 1
ATOM 1152 C CA . GLY A 1 134 ? -5.821 -13.062 -21.235 1.00 91.69 134 GLY A CA 1
ATOM 1153 C C . GLY A 1 134 ? -4.303 -13.230 -21.292 1.00 91.69 134 GLY A C 1
ATOM 1154 O O . GLY A 1 134 ? -3.790 -14.279 -20.901 1.00 91.69 134 GLY A O 1
ATOM 1155 N N . ASN A 1 135 ? -3.592 -12.172 -21.682 1.00 91.00 135 ASN A N 1
ATOM 1156 C CA . ASN A 1 135 ? -2.133 -12.158 -21.765 1.00 91.00 135 ASN A CA 1
ATOM 1157 C C . ASN A 1 135 ? -1.484 -12.387 -20.393 1.00 91.00 135 ASN A C 1
ATOM 1159 O O . ASN A 1 135 ? -0.604 -13.232 -20.265 1.00 91.00 135 ASN A O 1
ATOM 1163 N N . ILE A 1 136 ? -1.958 -11.708 -19.341 1.00 90.44 136 ILE A N 1
ATOM 1164 C CA . ILE A 1 136 ? -1.409 -11.859 -17.984 1.00 90.44 136 ILE A CA 1
ATOM 1165 C C . ILE A 1 136 ? -1.535 -13.304 -17.494 1.00 90.44 136 ILE A C 1
ATOM 1167 O O . ILE A 1 136 ? -0.575 -13.843 -16.954 1.00 90.44 136 ILE A O 1
ATOM 1171 N N . ARG A 1 137 ? -2.692 -13.949 -17.696 1.00 91.88 137 ARG A N 1
ATOM 1172 C CA . ARG A 1 137 ? -2.915 -15.341 -17.263 1.00 91.88 137 ARG A CA 1
ATOM 1173 C C . ARG A 1 137 ? -2.048 -16.355 -18.007 1.00 91.88 137 ARG A C 1
ATOM 1175 O O . ARG A 1 137 ? -1.799 -17.432 -17.478 1.00 91.88 137 ARG A O 1
ATOM 1182 N N . GLN A 1 138 ? -1.641 -16.043 -19.235 1.00 92.56 138 GLN A N 1
ATOM 1183 C CA . GLN A 1 138 ? -0.758 -16.900 -20.027 1.00 92.56 138 GLN A CA 1
ATOM 1184 C C . GLN A 1 138 ? 0.715 -16.683 -19.671 1.00 92.56 138 GLN A C 1
ATOM 1186 O O . GLN A 1 138 ? 1.477 -17.647 -19.638 1.00 92.56 138 GLN A O 1
ATOM 1191 N N . SER A 1 139 ? 1.104 -15.438 -19.390 1.00 91.38 139 SER A N 1
ATOM 1192 C CA . SER A 1 139 ? 2.500 -15.054 -19.158 1.00 91.38 139 SER A CA 1
ATOM 1193 C C . SER A 1 139 ? 2.945 -15.182 -17.701 1.00 91.38 139 SER A C 1
ATOM 1195 O O . SER A 1 139 ? 4.117 -15.451 -17.448 1.00 91.38 139 SER A O 1
ATOM 1197 N N . TYR A 1 140 ? 2.035 -15.012 -16.737 1.00 89.75 140 TYR A N 1
ATOM 1198 C CA . TYR A 1 140 ? 2.368 -14.972 -15.314 1.00 89.75 140 TYR A CA 1
ATOM 1199 C C . TYR A 1 140 ? 1.466 -15.897 -14.495 1.00 89.75 140 TYR A C 1
ATOM 1201 O O . TYR A 1 140 ? 0.245 -15.894 -14.675 1.00 89.75 140 TYR A O 1
ATOM 1209 N N . PRO A 1 141 ? 2.021 -16.637 -13.520 1.00 92.75 141 PRO A N 1
ATOM 1210 C CA . PRO A 1 141 ? 1.218 -17.471 -12.641 1.00 92.75 141 PRO A CA 1
ATOM 1211 C C . PRO A 1 141 ? 0.568 -16.632 -11.527 1.00 92.75 141 PRO A C 1
ATOM 1213 O O . PRO A 1 141 ? 0.998 -16.633 -10.368 1.00 92.75 141 PRO A O 1
ATOM 1216 N N . ILE A 1 142 ? -0.461 -15.867 -11.895 1.00 92.06 142 ILE A N 1
ATOM 1217 C CA . ILE A 1 142 ? -1.106 -14.859 -11.042 1.00 92.06 142 ILE A CA 1
ATOM 1218 C C . ILE A 1 142 ? -1.669 -15.435 -9.735 1.00 92.06 142 ILE A C 1
ATOM 1220 O O . ILE A 1 142 ? -1.684 -14.756 -8.707 1.00 92.06 142 ILE A O 1
ATOM 1224 N N . GLU A 1 143 ? -2.072 -16.704 -9.742 1.00 93.19 143 GLU A N 1
ATOM 1225 C CA . GLU A 1 143 ? -2.602 -17.419 -8.585 1.00 93.19 143 GLU A CA 1
ATOM 1226 C C . GLU A 1 143 ? -1.582 -17.488 -7.444 1.00 93.19 143 GLU A C 1
ATOM 1228 O O . GLU A 1 143 ? -1.953 -17.307 -6.281 1.00 93.19 143 GLU A O 1
ATOM 1233 N N . TRP A 1 144 ? -0.294 -17.684 -7.757 1.00 94.44 144 TRP A N 1
ATOM 1234 C CA . TRP A 1 144 ? 0.765 -17.706 -6.746 1.00 94.44 144 TRP A CA 1
ATOM 1235 C C . TRP A 1 144 ? 0.961 -16.331 -6.117 1.00 94.44 144 TRP A C 1
ATOM 1237 O O . TRP A 1 144 ? 1.035 -16.235 -4.894 1.00 94.44 144 TRP A O 1
ATOM 1247 N N . TYR A 1 145 ? 0.984 -15.261 -6.914 1.00 93.75 145 TYR A N 1
ATOM 1248 C CA . TYR A 1 145 ? 1.157 -13.899 -6.395 1.00 93.75 145 TYR A CA 1
ATOM 1249 C C . TYR A 1 145 ? -0.023 -13.460 -5.530 1.00 93.75 145 TYR A C 1
ATOM 1251 O O . TYR A 1 145 ? 0.181 -12.871 -4.468 1.00 93.75 145 TYR A O 1
ATOM 1259 N N . ILE A 1 146 ? -1.251 -13.814 -5.924 1.00 95.44 146 ILE A N 1
ATOM 1260 C CA . ILE A 1 146 ? -2.439 -13.607 -5.088 1.00 95.44 146 ILE A CA 1
ATOM 1261 C C . ILE A 1 146 ? -2.311 -14.416 -3.792 1.00 95.44 146 ILE A C 1
ATOM 1263 O O . ILE A 1 146 ? -2.490 -13.863 -2.708 1.00 95.44 146 ILE A O 1
ATOM 1267 N N . GLY A 1 147 ? -1.950 -15.700 -3.869 1.00 97.25 147 GLY A N 1
ATOM 1268 C CA . GLY A 1 147 ? -1.767 -16.553 -2.692 1.00 97.25 147 GLY A CA 1
ATOM 1269 C C . GLY A 1 147 ? -0.724 -16.004 -1.713 1.00 97.25 147 GLY A C 1
ATOM 1270 O O . GLY A 1 147 ? -0.978 -15.940 -0.510 1.00 97.25 147 GLY A O 1
ATOM 1271 N N . ILE A 1 148 ? 0.414 -15.535 -2.227 1.00 96.06 148 ILE A N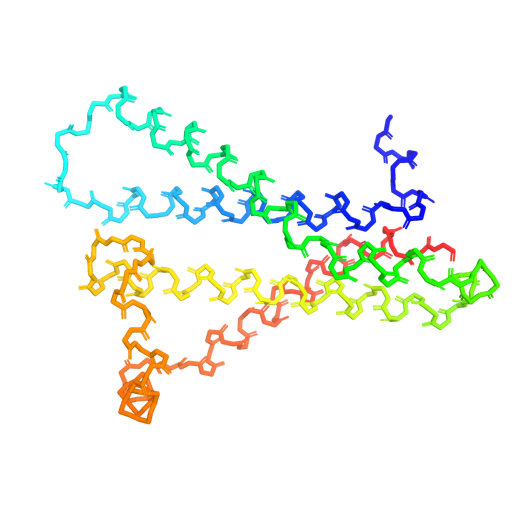 1
ATOM 1272 C CA . ILE A 1 148 ? 1.476 -14.890 -1.448 1.00 96.06 148 ILE A CA 1
ATOM 1273 C C . ILE A 1 148 ? 0.956 -13.596 -0.810 1.00 96.06 148 ILE A C 1
ATOM 1275 O O . ILE A 1 148 ? 1.115 -13.412 0.397 1.00 96.06 148 ILE A O 1
ATOM 1279 N N . ALA A 1 149 ? 0.283 -12.728 -1.571 1.00 97.00 149 ALA A N 1
ATOM 1280 C CA . ALA A 1 149 ? -0.271 -11.480 -1.046 1.00 97.00 149 ALA A CA 1
ATOM 1281 C C . ALA A 1 149 ? -1.259 -11.730 0.102 1.00 97.00 149 ALA A C 1
ATOM 1283 O O . ALA A 1 149 ? -1.176 -11.074 1.143 1.00 97.00 149 ALA A O 1
ATOM 1284 N N . LEU A 1 150 ? -2.140 -12.724 -0.038 1.00 98.00 150 LEU A N 1
ATOM 1285 C CA . LEU A 1 150 ? -3.089 -13.111 1.006 1.00 98.00 150 LEU A CA 1
ATOM 1286 C C . LEU A 1 150 ? -2.377 -13.719 2.224 1.00 98.00 150 LEU A C 1
ATOM 1288 O O . LEU A 1 150 ? -2.713 -13.381 3.359 1.00 98.00 150 LEU A O 1
ATOM 1292 N N . ALA A 1 151 ? -1.368 -14.571 2.020 1.00 97.81 151 ALA A N 1
ATOM 1293 C CA . ALA A 1 151 ? -0.609 -15.189 3.108 1.00 97.81 151 ALA A CA 1
ATOM 1294 C C . ALA A 1 151 ? 0.162 -14.150 3.940 1.00 97.81 151 ALA A C 1
ATOM 1296 O O . ALA A 1 151 ? 0.072 -14.147 5.171 1.00 97.81 151 ALA A O 1
ATOM 1297 N N . PHE A 1 152 ? 0.866 -13.221 3.288 1.00 97.06 152 PHE A N 1
ATOM 1298 C CA . PHE A 1 152 ? 1.563 -12.134 3.979 1.00 97.06 152 PHE A CA 1
ATOM 1299 C C . PHE A 1 152 ? 0.587 -11.177 4.666 1.00 97.06 152 PHE A C 1
ATOM 1301 O O . PHE A 1 152 ? 0.833 -10.762 5.798 1.00 97.06 152 PHE A O 1
ATOM 1308 N N . SER A 1 153 ? -0.555 -10.882 4.048 1.00 97.25 153 SER A N 1
ATOM 1309 C CA . SER A 1 153 ? -1.604 -10.072 4.681 1.00 97.25 153 SER A CA 1
ATOM 1310 C C . SER A 1 153 ? -2.168 -10.737 5.931 1.00 97.25 153 SER A C 1
ATOM 1312 O O . SER A 1 153 ? -2.336 -10.080 6.958 1.00 97.25 153 SER A O 1
ATOM 1314 N N . ALA A 1 154 ? -2.392 -12.053 5.899 1.00 97.12 154 ALA A N 1
ATOM 1315 C CA . ALA A 1 154 ? -2.808 -12.814 7.074 1.00 97.12 154 ALA A CA 1
ATOM 1316 C C . ALA A 1 154 ? -1.753 -12.751 8.191 1.00 97.12 154 ALA A C 1
ATOM 1318 O O . ALA A 1 154 ? -2.105 -12.554 9.357 1.00 97.12 154 ALA A O 1
ATOM 1319 N N . LEU A 1 155 ? -0.464 -12.847 7.843 1.00 97.06 155 LEU A N 1
ATOM 1320 C CA . LEU A 1 155 ? 0.641 -12.702 8.792 1.00 97.06 155 LEU A CA 1
ATOM 1321 C C . LEU A 1 155 ? 0.683 -11.297 9.413 1.00 97.06 155 LEU A C 1
ATOM 1323 O O . LEU A 1 155 ? 0.812 -11.170 10.632 1.00 97.06 155 LEU A O 1
ATOM 1327 N N . ILE A 1 156 ? 0.521 -10.244 8.608 1.00 95.25 156 ILE A N 1
ATOM 1328 C CA . ILE A 1 156 ? 0.472 -8.855 9.087 1.00 95.25 156 ILE A CA 1
ATOM 1329 C C . ILE A 1 156 ? -0.713 -8.673 10.038 1.00 95.25 156 ILE A C 1
ATOM 1331 O O . ILE A 1 156 ? -0.547 -8.173 11.149 1.00 95.25 156 ILE A O 1
ATOM 1335 N N . VAL A 1 157 ? -1.905 -9.138 9.664 1.00 95.19 157 VAL A N 1
ATOM 1336 C CA . VAL A 1 157 ? -3.086 -9.064 10.535 1.00 95.19 157 VAL A CA 1
ATOM 1337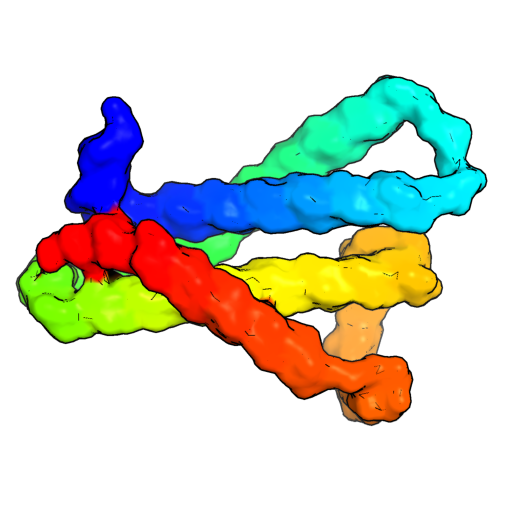 C C . VAL A 1 157 ? -2.852 -9.819 11.838 1.00 95.19 157 VAL A C 1
ATOM 1339 O O . VAL A 1 157 ? -3.186 -9.307 12.903 1.00 95.19 157 VAL A O 1
ATOM 1342 N N . TYR A 1 158 ? -2.233 -11.001 11.788 1.00 94.25 158 TYR A N 1
ATOM 1343 C CA . TYR A 1 158 ? -1.879 -11.759 12.985 1.00 94.25 158 TYR A CA 1
ATOM 1344 C C . TYR A 1 158 ? -0.920 -10.980 13.897 1.00 94.25 158 TYR A C 1
ATOM 1346 O O . TYR A 1 158 ? -1.163 -10.892 15.104 1.00 94.25 158 TYR A O 1
ATOM 1354 N N . GLN A 1 159 ? 0.121 -10.366 13.331 1.00 93.19 159 GLN A N 1
ATOM 1355 C CA . GLN A 1 159 ? 1.115 -9.585 14.070 1.00 93.19 159 GLN A CA 1
ATOM 1356 C C . GLN A 1 159 ? 0.516 -8.312 14.690 1.00 93.19 159 GLN A C 1
ATOM 1358 O O . GLN A 1 159 ? 0.848 -7.948 15.820 1.00 93.19 159 GLN A O 1
ATOM 1363 N N . PHE A 1 160 ? -0.395 -7.649 13.975 1.00 90.56 160 PHE A N 1
ATOM 1364 C CA . PHE A 1 160 ? -1.005 -6.380 14.375 1.00 90.56 160 PHE A CA 1
ATOM 1365 C C . PHE A 1 160 ? -2.415 -6.529 14.971 1.00 90.56 160 PHE A C 1
ATOM 1367 O O . PHE A 1 160 ? -3.082 -5.533 15.237 1.00 90.56 160 PHE A O 1
ATOM 1374 N N . ARG A 1 161 ? -2.855 -7.752 15.295 1.00 85.50 161 ARG A N 1
ATOM 1375 C CA . ARG A 1 161 ? -4.185 -8.054 15.875 1.00 85.50 161 ARG A CA 1
ATOM 1376 C C . ARG A 1 161 ? -4.502 -7.359 17.203 1.00 85.50 161 ARG A C 1
ATOM 1378 O O . ARG A 1 161 ? -5.632 -7.464 17.684 1.00 85.50 161 ARG A O 1
ATOM 1385 N N . SER A 1 162 ? -3.491 -6.779 17.851 1.00 81.69 162 SER A N 1
ATOM 1386 C CA . SER A 1 162 ? -3.615 -5.986 19.078 1.00 81.69 162 SER A CA 1
ATOM 1387 C C . SER A 1 162 ? -4.094 -4.557 18.810 1.00 81.69 162 SER A C 1
ATOM 1389 O O . SER A 1 162 ? -4.649 -3.924 19.697 1.00 81.69 162 SER A O 1
ATOM 1391 N N . TRP A 1 163 ? -3.924 -4.058 17.584 1.00 81.31 163 TRP A N 1
ATOM 1392 C CA . TRP A 1 163 ? -4.403 -2.740 17.155 1.00 81.31 163 TRP A CA 1
ATOM 1393 C C . TRP A 1 163 ? -5.905 -2.716 16.871 1.00 81.31 163 TRP A C 1
ATOM 1395 O O . TRP A 1 163 ? -6.496 -1.649 16.757 1.00 81.31 163 TRP A O 1
ATOM 1405 N N . THR A 1 164 ? -6.519 -3.887 16.732 1.00 79.12 164 THR A N 1
ATOM 1406 C CA . THR A 1 164 ? -7.957 -4.058 16.486 1.00 79.12 164 THR A CA 1
ATOM 1407 C C . THR A 1 164 ? -8.693 -4.633 17.695 1.00 79.12 164 THR A C 1
ATOM 1409 O O . THR A 1 164 ? -9.905 -4.838 17.638 1.00 79.12 164 THR A O 1
ATOM 1412 N N . SER A 1 165 ? -7.970 -4.957 18.775 1.00 68.12 165 SER A N 1
ATOM 1413 C CA . SER A 1 165 ? -8.558 -5.449 20.018 1.00 68.12 165 SER A CA 1
ATOM 1414 C C . SER A 1 165 ? -8.880 -4.280 20.944 1.00 68.12 165 SER A C 1
ATOM 1416 O O . SER A 1 165 ? -8.010 -3.835 21.696 1.00 68.12 165 SER A O 1
ATOM 1418 N N . HIS A 1 166 ? -10.129 -3.824 20.875 1.00 64.38 166 HIS A N 1
ATOM 1419 C CA . HIS A 1 166 ? -10.749 -2.872 21.797 1.00 64.38 166 HIS A CA 1
ATOM 1420 C C . HIS A 1 166 ? -11.797 -3.576 22.655 1.00 64.38 166 HIS A C 1
ATOM 1422 O O . HIS A 1 166 ? -12.417 -4.549 22.158 1.00 64.38 166 HIS A O 1
#

Sequence (166 aa):
MFEKVKTHRYGLLVLISLLLVVISFATRFFLLIASDGIAELSLLSIFEAFFIGFFFDLINATYFIIPVLIYLWLCPERIYQKRWHRYILNFILFFFTSLLIFNSFSEWFFWEEFTTRFNFIAVDYLVYTTEVIGNIRQSYPIEWYIGIALAFSALIVYQFRSWTSH

Secondary structure (DSSP, 8-state):
-HHHHHTSTTHHHHHHHHHHHHHHHHHHHHHHHH--SSS---HHHHHHHHHHHHHHHHHHHHHHHHHHHHHHHHS-HHHHTSTTHHHHHHHHHHHHHHHHHHHHHHHHHHHHHHSSSS-HHHHHHHHSHHHHHHHHHHHS-HHHHHHHHHHHHHHHHHHHTTSS--

pLDDT: mean 90.3, std 8.92, range [56.22, 98.0]

Foldseek 3Di:
DLVVLLPDLCVLLVVLLVLQLVLQLVLVVVLVVVPPPPDPDDPVVSVVCNVVSSVVSNVVSVVLCVVVVVVSVPDDPVRLPDPVVLVVSLVVQLVSQLVSQLLSVVQVVVCVVPVDGDDVVVVVCVVPVVVNVVVCVVPDVVVVSSVVSNVVSVVVSVVSSSSSND

Mean predicted aligned error: 4.92 Å

Solvent-accessible surface area (backbone atoms only — not comparable to full-atom values): 9208 Å² total; per-residue (Å²): 115,68,73,62,40,36,74,36,96,62,23,54,54,56,50,52,35,49,51,50,41,51,50,52,50,52,45,53,52,53,50,56,70,70,54,75,85,80,60,92,78,43,74,62,58,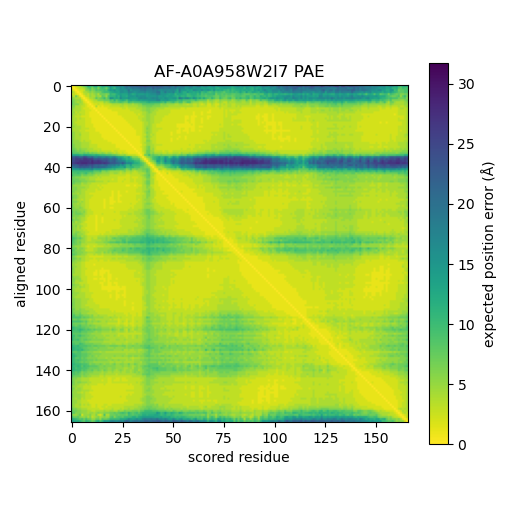54,50,48,53,53,54,56,46,50,54,51,39,55,54,47,34,56,65,67,37,45,68,57,50,52,51,61,67,71,51,52,70,81,54,64,65,34,79,70,43,33,57,53,49,44,47,51,51,27,50,56,41,25,51,53,47,43,46,47,53,51,45,50,56,44,26,74,75,65,76,41,71,91,52,73,67,56,53,51,48,69,71,45,40,70,62,47,54,52,49,46,64,74,76,40,73,58,67,58,55,52,51,49,21,47,52,52,18,51,50,50,39,64,74,48,49,67,47,44,65,113